Protein 2XOD (pdb70)

CATH classification: 3.40.50.360

Nearest PDB structures (foldseek):
  2xoe-assembly1_A  TM=1.006E+00  e=1.034E-23  Bacillus anthracis
  4bmo-assembly1_B  TM=1.002E+00  e=3.405E-23  Bacillus cereus
  1rlj-assembly1_A  TM=9.767E-01  e=1.378E-14  Bacillus subtilis
  7mmp-assembly2_F  TM=9.412E-01  e=1.725E-12  Aerococcus urinae
  7mmq-assembly3_G  TM=9.335E-01  e=4.705E-12  Aerococcus urinae

Radius of gyration: 12.62 Å; Cα contacts (8 Å, |Δi|>4): 237; chains: 1; bounding box: 36×29×28 Å

B-factor: mean 15.98, std 12.8, range [5.04, 80.09]

Foldseek 3Di:
DEEEEEDDPCLQVLLVVLQPDHYYYAALPDEDDAAYEYEYEADPPLAGDPSVVNRCVRHLVSYAEYEYEYACVSPPSQRSNRVVSCVVSVHYHQYYAYGNHDPVRSVSSVVSVVVSVD

Structure (mmCIF, N/CA/C/O backbone):
data_2XOD
#
_entry.id   2XOD
#
_cell.length_a   42.540
_cell.length_b   45.550
_cell.length_c   56.130
_cell.angle_alpha   90.00
_cell.angle_beta   90.00
_cell.angle_gamma   90.00
#
_symmetry.space_group_name_H-M   'P 21 21 21'
#
loop_
_entity.id
_entity.type
_entity.pdbx_description
1 polymer 'NRDI PROTEIN'
2 non-polymer 'FLAVIN MONONUCLEOTIDE'
3 non-polymer 'ZINC ION'
4 non-polymer 'CACODYLATE ION'
5 water water
#
loop_
_atom_site.group_PDB
_atom_site.id
_atom_site.type_symbol
_atom_site.label_atom_id
_atom_site.label_alt_id
_atom_site.label_comp_id
_atom_site.label_asym_id
_atom_site.label_entity_id
_atom_site.label_seq_id
_atom_site.pdbx_PDB_ins_code
_atom_site.Cartn_x
_atom_site.Cartn_y
_atom_site.Cartn_z
_atom_site.occupancy
_atom_site.B_iso_or_equiv
_atom_site.auth_seq_id
_atom_site.auth_comp_id
_atom_site.auth_asym_id
_atom_site.auth_atom_id
_atom_site.pdbx_PDB_model_num
ATOM 1 N N A MET A 1 1 ? -24.160 6.336 -7.848 0.70 19.69 1 MET A N 1
ATOM 2 N N B MET A 1 1 ? -22.949 6.245 -8.214 0.30 22.96 1 MET A N 1
ATOM 3 C CA A MET A 1 1 ? -23.619 5.043 -7.418 0.70 15.13 1 MET A CA 1
ATOM 4 C CA B MET A 1 1 ? -23.215 5.058 -7.419 0.30 16.27 1 MET A CA 1
ATOM 5 C C A MET A 1 1 ? -22.984 5.174 -6.037 0.70 14.71 1 MET A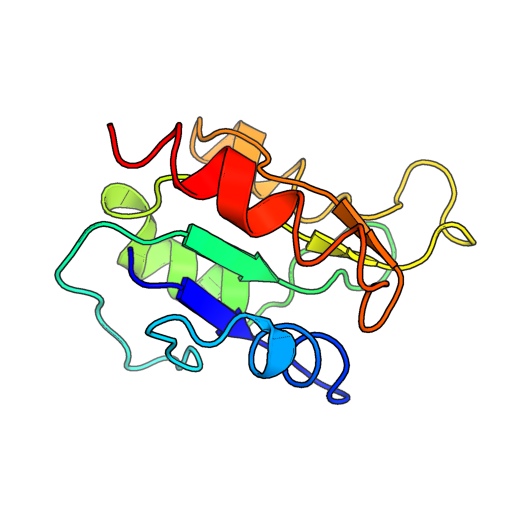 C 1
ATOM 6 C C B MET A 1 1 ? -22.924 5.257 -5.937 0.30 12.20 1 MET A C 1
ATOM 7 O O A MET A 1 1 ? -22.135 6.046 -5.831 0.70 23.64 1 MET A O 1
ATOM 8 O O B MET A 1 1 ? -22.266 6.247 -5.636 0.30 15.03 1 MET A O 1
ATOM 17 N N . LEU A 1 2 ? -23.371 4.316 -5.083 1.00 10.37 2 LEU A N 1
ATOM 18 C CA . LEU A 1 2 ? -22.838 4.323 -3.734 1.00 8.74 2 LEU A CA 1
ATOM 19 C C . LEU A 1 2 ? -21.388 3.890 -3.685 1.00 7.21 2 LEU A C 1
ATOM 20 O O . LEU A 1 2 ? -21.011 2.889 -4.308 1.00 8.41 2 LEU A O 1
ATOM 25 N N . VAL A 1 3 ? -20.606 4.620 -2.917 1.00 6.73 3 VAL A N 1
ATOM 26 C CA . VAL A 1 3 ? -19.224 4.294 -2.645 1.00 6.48 3 VAL A CA 1
ATOM 27 C C . VAL A 1 3 ? -19.095 3.846 -1.200 1.00 6.84 3 VAL A C 1
ATOM 28 O O . VAL A 1 3 ? -19.504 4.545 -0.285 1.00 12.09 3 VAL A O 1
ATOM 32 N N . ALA A 1 4 ? -18.574 2.660 -0.972 1.00 5.97 4 ALA A N 1
ATOM 33 C CA . ALA A 1 4 ? -18.235 2.173 0.355 1.00 5.94 4 ALA A CA 1
ATOM 34 C C . ALA A 1 4 ? -16.724 2.309 0.521 1.00 5.98 4 ALA A C 1
ATOM 35 O O . ALA A 1 4 ? -15.985 2.018 -0.423 1.00 7.84 4 ALA A O 1
ATOM 37 N N . TYR A 1 5 ? -16.253 2.762 1.667 1.00 5.67 5 TYR A N 1
ATOM 38 C CA . TYR A 1 5 ? -14.831 2.995 1.805 1.00 5.63 5 TYR A CA 1
ATOM 39 C C . TYR A 1 5 ? -14.355 2.629 3.189 1.00 5.59 5 TYR A C 1
ATOM 40 O O . TYR A 1 5 ? -15.108 2.552 4.147 1.00 6.37 5 TYR A O 1
ATOM 49 N N . ASP A 1 6 ? -13.029 2.487 3.285 1.00 5.95 6 ASP A N 1
ATOM 50 C CA . ASP A 1 6 ? -12.381 2.402 4.575 1.00 6.39 6 ASP A CA 1
ATOM 51 C C . ASP A 1 6 ? -11.086 3.244 4.508 1.00 5.88 6 ASP A C 1
ATOM 52 O O . ASP A 1 6 ? -10.510 3.422 3.468 1.00 6.86 6 ASP A O 1
ATOM 57 N N . SER A 1 7 ? -10.692 3.736 5.673 1.00 6.41 7 SER A N 1
ATOM 58 C CA . SER A 1 7 ? -9.544 4.613 5.798 1.00 6.31 7 SER A CA 1
ATOM 59 C C . SER A 1 7 ? -9.000 4.494 7.209 1.00 7.21 7 SER A C 1
ATOM 60 O O . SER A 1 7 ? -9.776 4.657 8.163 1.00 10.48 7 SER A O 1
ATOM 63 N N . MET A 1 8 ? -7.719 4.246 7.391 1.00 6.75 8 MET A N 1
ATOM 64 C CA A MET A 1 8 ? -7.067 4.138 8.695 0.50 6.70 8 MET A CA 1
ATOM 65 C CA B MET A 1 8 ? -7.198 4.210 8.740 0.50 7.81 8 MET A CA 1
ATOM 66 C C . MET A 1 8 ? -6.507 5.513 9.092 1.00 7.68 8 MET A C 1
ATOM 67 O O . MET A 1 8 ? -6.701 5.996 10.228 1.00 9.91 8 MET A O 1
ATOM 76 N N . THR A 1 9 ? -5.736 6.115 8.191 1.00 7.02 9 THR A N 1
ATOM 77 C CA . THR A 1 9 ? -5.056 7.358 8.478 1.00 7.76 9 THR A CA 1
ATOM 78 C C . THR A 1 9 ? -5.604 8.535 7.728 1.00 7.74 9 THR A C 1
ATOM 79 O O . THR A 1 9 ? -4.995 9.614 7.770 1.00 9.84 9 THR A O 1
ATOM 83 N N . GLY A 1 10 ? -6.740 8.403 7.068 1.00 6.45 10 GLY A N 1
ATOM 84 C CA . GLY A 1 10 ? -7.477 9.521 6.519 1.00 6.50 10 GLY A CA 1
ATOM 85 C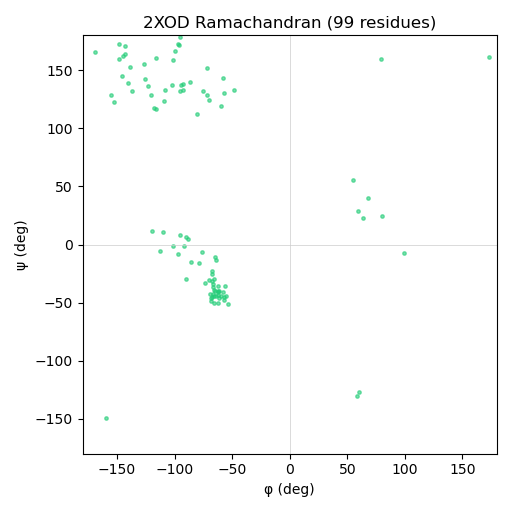 C . GLY A 1 10 ? -7.299 9.792 5.048 1.00 6.02 10 GLY A C 1
ATOM 86 O O . GLY A 1 10 ? -7.997 10.696 4.520 1.00 6.71 10 GLY A O 1
ATOM 87 N N . ASN A 1 11 ? -6.381 9.116 4.345 1.00 5.85 11 ASN A N 1
ATOM 88 C CA . ASN A 1 11 ? -6.161 9.452 2.943 1.00 5.53 11 ASN A CA 1
ATOM 89 C C . ASN A 1 11 ? -7.360 9.081 2.060 1.00 5.48 11 ASN A C 1
ATOM 90 O O . ASN A 1 11 ? -7.815 9.873 1.238 1.00 6.06 11 ASN A O 1
ATOM 95 N N . VAL A 1 12 ? -7.845 7.837 2.226 1.00 5.41 12 VAL A N 1
ATOM 96 C CA . VAL A 1 12 ? -9.047 7.470 1.473 1.00 5.33 12 VAL A CA 1
ATOM 97 C C . VAL A 1 12 ? -10.199 8.355 1.880 1.00 5.39 12 VAL A C 1
ATOM 98 O O . VAL A 1 12 ? -11.032 8.731 1.025 1.00 5.85 12 VAL A O 1
ATOM 102 N N . LYS A 1 13 ? -10.333 8.665 3.154 1.00 5.71 13 LYS A N 1
ATOM 103 C CA . LYS A 1 13 ? -11.439 9.530 3.585 1.00 6.25 13 LYS A CA 1
ATOM 104 C C . LYS A 1 13 ? -11.367 10.865 2.885 1.00 5.90 13 LYS A C 1
ATOM 105 O O . LYS A 1 13 ? -12.379 11.415 2.422 1.00 6.30 13 LYS A O 1
ATOM 111 N N A ARG A 1 14 ? -10.159 11.445 2.757 0.50 5.77 14 ARG A N 1
ATOM 112 N N B ARG A 1 14 ? -10.192 11.452 2.781 0.50 5.98 14 ARG A N 1
ATOM 113 C CA A ARG A 1 14 ? -9.979 12.669 2.008 0.50 5.60 14 ARG A CA 1
ATOM 114 C CA B ARG A 1 14 ? -10.097 12.694 2.020 0.50 6.91 14 ARG A CA 1
ATOM 115 C C A ARG A 1 14 ? -10.428 12.516 0.559 0.50 5.75 14 ARG A C 1
ATOM 116 C C B ARG A 1 14 ? -10.500 12.498 0.572 0.50 6.63 14 ARG A C 1
ATOM 117 O O A ARG A 1 14 ? -11.113 13.382 -0.001 0.50 5.33 14 ARG A O 1
ATOM 118 O O B ARG A 1 14 ? -11.270 13.310 0.029 0.50 8.39 14 ARG A O 1
ATOM 133 N N . PHE A 1 15 ? -10.027 11.411 -0.070 1.00 5.96 15 PHE A N 1
ATOM 134 C CA . PHE A 1 15 ? -10.422 11.171 -1.452 1.00 6.42 15 PHE A CA 1
ATOM 135 C C . PHE A 1 15 ? -11.939 11.149 -1.603 1.00 6.13 15 PHE A C 1
ATOM 136 O O . PHE A 1 15 ? -12.522 11.753 -2.481 1.00 6.84 15 PHE A O 1
ATOM 144 N N . ILE A 1 16 ? -12.616 10.392 -0.710 1.00 6.65 16 ILE A N 1
ATOM 145 C CA A ILE A 1 16 ? -14.067 10.245 -0.954 0.50 7.62 16 ILE A CA 1
ATOM 146 C CA B ILE A 1 16 ? -14.058 10.243 -0.753 0.50 7.07 16 ILE A CA 1
ATOM 147 C C . ILE A 1 16 ? -14.741 11.582 -0.691 1.00 7.48 16 ILE A C 1
ATOM 148 O O . ILE A 1 16 ? -15.763 11.837 -1.352 1.00 9.58 16 ILE A O 1
ATOM 157 N N . HIS A 1 17 ? -14.241 12.484 0.163 1.00 6.97 17 HIS A N 1
ATOM 158 C CA . HIS A 1 17 ? -14.883 13.781 0.278 1.00 8.20 17 HIS A CA 1
ATOM 159 C C . HIS A 1 17 ? -14.698 14.549 -1.006 1.00 8.19 17 HIS A C 1
ATOM 160 O O . HIS A 1 17 ? -15.621 15.289 -1.350 1.00 12.27 17 HIS A O 1
ATOM 167 N N . LYS A 1 18 ? -13.622 14.380 -1.736 1.00 6.36 18 LYS A N 1
ATOM 168 C CA . LYS A 1 18 ? -13.461 15.089 -3.013 1.00 6.39 18 LYS A CA 1
ATOM 169 C C . LYS A 1 18 ? -14.441 14.617 -4.074 1.00 6.39 18 LYS A C 1
ATOM 170 O O . LYS A 1 18 ? -14.692 15.340 -5.045 1.00 7.93 18 LYS A O 1
ATOM 176 N N . LEU A 1 19 ? -14.978 13.414 -3.960 1.00 6.90 19 LEU A N 1
ATOM 177 C CA . LEU A 1 19 ? -15.876 12.876 -4.958 1.00 7.08 19 LEU A CA 1
ATOM 178 C C . LEU A 1 19 ? -17.241 13.509 -4.937 1.00 6.82 19 LEU A C 1
ATOM 179 O O . LEU A 1 19 ? -17.925 13.535 -5.966 1.00 7.60 19 LEU A O 1
ATOM 184 N N . ASN A 1 20 ? -17.737 13.919 -3.769 1.00 7.12 20 ASN A N 1
ATOM 185 C CA . ASN A 1 20 ? -19.095 14.413 -3.627 1.00 7.44 20 ASN A CA 1
ATOM 186 C C . ASN A 1 20 ? -20.136 13.396 -4.039 1.00 7.35 20 ASN A C 1
ATOM 187 O O . ASN A 1 20 ? -21.250 13.768 -4.450 1.00 8.52 20 ASN A O 1
ATOM 192 N N . MET A 1 21 ? -19.833 12.118 -3.908 1.00 7.60 21 MET A N 1
ATOM 193 C CA . MET A 1 21 ? -20.746 11.027 -4.195 1.00 7.73 21 MET A CA 1
ATOM 194 C C . MET A 1 21 ? -21.342 10.465 -2.927 1.00 6.72 21 MET A C 1
ATOM 195 O O . MET A 1 21 ? -20.758 10.581 -1.845 1.00 7.54 21 MET A O 1
ATOM 200 N N . PRO A 1 22 ? -22.478 9.782 -3.008 1.00 6.78 22 PRO A N 1
ATOM 201 C CA . PRO A 1 22 ? -22.986 9.065 -1.822 1.00 7.11 22 PRO A CA 1
ATOM 202 C C . PRO A 1 22 ? -21.929 8.080 -1.343 1.00 6.81 22 PRO A C 1
ATOM 203 O O . PRO A 1 22 ? -21.370 7.324 -2.143 1.00 8.09 22 PRO A O 1
ATOM 207 N N . ALA A 1 23 ? -21.628 8.117 -0.058 1.00 7.37 23 ALA A N 1
ATOM 208 C CA . ALA A 1 23 ? -20.520 7.356 0.456 1.00 7.84 23 ALA A CA 1
ATOM 209 C C . ALA A 1 23 ? -20.825 6.877 1.841 1.00 8.55 23 ALA A C 1
ATOM 210 O O . ALA A 1 23 ? -21.522 7.560 2.608 1.00 13.29 23 ALA A O 1
ATOM 212 N N . VAL A 1 24 ? -20.342 5.691 2.172 1.00 7.59 24 VAL A N 1
ATOM 213 C CA . VAL A 1 24 ? -20.524 5.127 3.496 1.00 8.28 24 VAL A CA 1
ATOM 214 C C . VAL A 1 24 ? -19.227 4.497 3.984 1.00 7.55 24 VAL A C 1
ATOM 215 O O . VAL A 1 24 ? -18.563 3.738 3.252 1.00 7.11 24 VAL A O 1
ATOM 219 N N . GLN A 1 25 ? -18.866 4.821 5.180 1.00 8.07 25 GLN A N 1
ATOM 220 C CA . GLN A 1 25 ? -17.756 4.209 5.848 1.00 8.20 25 GLN A CA 1
ATOM 221 C C . GLN A 1 25 ? -18.131 2.766 6.234 1.00 7.91 25 GLN A C 1
ATOM 222 O O . GLN A 1 25 ? -19.166 2.534 6.884 1.00 9.49 25 GLN A O 1
ATOM 228 N N . ILE A 1 26 ? -17.286 1.806 5.881 1.00 7.77 26 ILE A N 1
ATOM 229 C CA A ILE A 1 26 ? -17.675 0.423 6.207 0.50 8.14 26 ILE A CA 1
ATOM 230 C CA B ILE A 1 26 ? -17.487 0.390 6.190 0.50 7.69 26 ILE A CA 1
ATOM 231 C C . ILE A 1 26 ? -17.466 0.159 7.680 1.00 9.52 26 ILE A C 1
ATOM 232 O O . ILE A 1 26 ? -16.696 0.762 8.402 1.00 11.89 26 ILE A O 1
ATOM 241 N N . GLY A 1 27 ? -18.281 -0.797 8.136 1.00 11.93 27 GLY A N 1
ATOM 242 C CA . GLY A 1 27 ? -18.224 -1.309 9.466 1.00 18.01 27 GLY A CA 1
ATOM 243 C C . GLY A 1 27 ? -18.633 -2.760 9.435 1.00 25.44 27 GLY A C 1
ATOM 244 O O . GLY A 1 27 ? -19.066 -3.245 8.406 1.00 39.12 27 GLY A O 1
ATOM 245 N N . GLU A 1 28 ? -18.462 -3.411 10.611 1.00 39.73 28 GLU A N 1
ATOM 246 C CA . GLU A 1 28 ? -18.650 -4.866 10.682 1.00 45.80 28 GLU A CA 1
ATOM 247 C C . GLU A 1 28 ? -20.097 -5.210 10.736 1.00 40.98 28 GLU A C 1
ATOM 248 O O . GLU A 1 28 ? -20.622 -6.295 10.536 1.00 47.49 28 GLU A O 1
ATOM 254 N N . ASP A 1 29 ? -20.859 -4.157 11.052 1.00 39.73 29 ASP A N 1
ATOM 255 C CA . ASP A 1 29 ? -22.290 -4.420 11.049 1.00 44.83 29 ASP A CA 1
ATOM 256 C C . ASP A 1 29 ? -22.896 -4.258 9.660 1.00 48.84 29 ASP A C 1
ATOM 257 O O . ASP A 1 29 ? -24.042 -4.614 9.479 1.00 58.88 29 ASP A O 1
ATOM 262 N N . LEU A 1 30 ? -22.085 -3.612 8.840 1.00 40.95 30 LEU A N 1
ATOM 263 C CA . LEU A 1 30 ? -22.807 -2.944 7.749 1.00 31.31 30 LEU A CA 1
ATOM 264 C C . LEU A 1 30 ? -23.261 -3.929 6.712 1.00 23.95 30 LEU A C 1
ATOM 265 O O . LEU A 1 30 ? -22.480 -4.748 6.237 1.00 21.02 30 LEU A O 1
ATOM 270 N N . VAL A 1 31 ? -24.499 -3.874 6.295 1.00 22.68 31 VAL A N 1
ATOM 271 C CA . VAL A 1 31 ? -25.024 -4.625 5.184 1.00 17.26 31 VAL A CA 1
ATOM 272 C C . VAL A 1 31 ? -25.460 -3.643 4.116 1.00 18.20 31 VAL A C 1
ATOM 273 O O . VAL A 1 31 ? -26.340 -2.819 4.393 1.00 24.62 31 VAL A O 1
ATOM 277 N N . ILE A 1 32 ? -24.858 -3.662 2.956 1.00 14.88 32 ILE A N 1
ATOM 278 C CA . ILE A 1 32 ? -25.226 -2.776 1.856 1.00 15.59 32 ILE A CA 1
ATOM 279 C C . ILE A 1 32 ? -26.251 -3.475 0.943 1.00 17.33 32 ILE A C 1
ATOM 280 O O . ILE A 1 32 ? -26.067 -4.600 0.589 1.00 31.14 32 ILE A O 1
ATOM 285 N N . ASP A 1 33 ? -27.275 -2.731 0.623 1.00 21.01 33 ASP A N 1
ATOM 286 C CA . ASP A 1 33 ? -28.515 -3.017 0.034 1.00 27.56 33 ASP A CA 1
ATOM 287 C C . ASP A 1 33 ? -28.570 -2.759 -1.465 1.00 22.90 33 ASP A C 1
ATOM 288 O O . ASP A 1 33 ? -29.562 -3.082 -2.130 1.00 29.33 33 ASP A O 1
ATOM 293 N N . GLU A 1 34 ? -27.548 -2.153 -2.014 1.00 16.56 34 GLU A N 1
ATOM 294 C CA . GLU A 1 34 ? -27.533 -1.776 -3.415 1.00 14.23 34 GLU A CA 1
ATOM 295 C C . GLU A 1 34 ? -26.131 -1.970 -3.982 1.00 12.81 34 GLU A C 1
ATOM 296 O O . GLU A 1 34 ? -25.181 -2.169 -3.239 1.00 12.72 34 GLU A O 1
ATOM 302 N N . ASP A 1 35 ? -26.028 -1.842 -5.305 1.00 12.83 35 ASP A N 1
ATOM 303 C CA . ASP A 1 35 ? -24.738 -1.949 -5.978 1.00 12.54 35 ASP A CA 1
ATOM 304 C C . ASP A 1 35 ? -23.791 -0.902 -5.399 1.00 10.58 35 ASP A C 1
ATOM 305 O O . ASP A 1 35 ? -24.207 0.211 -5.103 1.00 11.03 35 ASP A O 1
ATOM 310 N N . PHE A 1 36 ? -22.515 -1.233 -5.253 1.00 8.64 36 PHE A N 1
ATOM 311 C CA . PHE A 1 36 ? -21.580 -0.261 -4.730 1.00 7.92 36 PHE A CA 1
ATOM 312 C C . PHE A 1 36 ? -20.194 -0.482 -5.337 1.00 6.69 36 PHE A C 1
ATOM 313 O O . PHE A 1 36 ? -19.848 -1.547 -5.813 1.00 7.52 36 PHE A O 1
ATOM 321 N N . ILE A 1 37 ? -19.398 0.599 -5.246 1.00 6.61 37 ILE A N 1
ATOM 322 C CA . ILE A 1 37 ? -18.002 0.585 -5.555 1.00 6.23 37 ILE A CA 1
ATOM 323 C C . ILE A 1 37 ? -17.227 0.697 -4.231 1.00 6.31 37 ILE A C 1
ATOM 324 O O . ILE A 1 37 ? -17.570 1.528 -3.401 1.00 7.24 37 ILE A O 1
ATOM 329 N N . LEU A 1 38 ? -16.222 -0.159 -4.046 1.00 5.97 38 LEU A N 1
ATOM 330 C CA . LEU A 1 38 ? -15.364 -0.071 -2.872 1.00 6.28 38 LEU A CA 1
ATOM 331 C C . LEU A 1 38 ? -14.144 0.759 -3.141 1.00 5.60 38 LEU A C 1
ATOM 332 O O . LEU A 1 38 ? -13.484 0.541 -4.167 1.00 6.83 38 LEU A O 1
ATOM 337 N N . ILE A 1 39 ? -13.776 1.606 -2.188 1.00 5.37 39 ILE A N 1
ATOM 338 C CA . ILE A 1 39 ? -12.459 2.227 -2.167 1.00 5.49 39 ILE A CA 1
ATOM 339 C C . ILE A 1 39 ? -11.768 1.764 -0.886 1.00 5.13 39 ILE A C 1
ATOM 340 O O . ILE A 1 39 ? -12.244 2.023 0.211 1.00 6.00 39 ILE A O 1
ATOM 345 N N . THR A 1 40 ? -10.651 1.048 -1.081 1.00 5.52 40 THR A N 1
ATOM 346 C CA . THR A 1 40 ? -9.835 0.575 0.005 1.00 5.69 40 THR A CA 1
ATOM 347 C C . THR A 1 40 ? -8.461 1.215 -0.055 1.00 5.06 40 THR A C 1
ATOM 348 O O . THR A 1 40 ? -8.014 1.651 -1.100 1.00 6.52 40 THR A O 1
ATOM 352 N N . TYR A 1 41 ? -7.749 1.197 1.076 1.00 5.43 41 TYR A N 1
ATOM 353 C CA . TYR A 1 41 ? -6.331 1.404 1.080 1.00 5.53 41 TYR A CA 1
ATOM 354 C C . TYR A 1 41 ? -5.601 0.040 1.060 1.00 5.30 41 TYR A C 1
ATOM 355 O O . TYR A 1 41 ? -6.236 -1.000 1.037 1.00 6.36 41 TYR A O 1
ATOM 364 N N . THR A 1 42 ? -4.284 0.098 1.033 1.00 5.88 42 THR A N 1
ATOM 365 C CA . THR A 1 42 ? -3.458 -1.085 0.851 1.00 5.94 42 THR A CA 1
ATOM 366 C C . THR A 1 42 ? -2.539 -1.217 2.069 1.00 6.61 42 THR A C 1
ATOM 367 O O . THR A 1 42 ? -1.868 -0.251 2.445 1.00 7.50 42 THR A O 1
ATOM 371 N N . THR A 1 43 ? -2.518 -2.389 2.693 1.00 6.67 43 THR A N 1
ATOM 372 C CA . THR A 1 43 ? -1.666 -2.658 3.813 1.00 7.20 43 THR A CA 1
ATOM 373 C C . THR A 1 43 ? -0.390 -3.378 3.366 1.00 7.68 43 THR A C 1
ATOM 374 O O . THR A 1 43 ? -0.271 -3.761 2.192 1.00 8.36 43 THR A O 1
ATOM 378 N N . GLY A 1 44 ? 0.535 -3.535 4.282 1.00 8.10 44 GLY A N 1
ATOM 379 C CA . GLY A 1 44 ? 1.863 -3.993 3.942 1.00 8.83 44 GLY A CA 1
ATOM 380 C C . GLY A 1 44 ? 1.866 -5.219 3.062 1.00 8.27 44 GLY A C 1
ATOM 381 O O . GLY A 1 44 ? 1.160 -6.194 3.298 1.00 8.78 44 GLY A O 1
ATOM 382 N N . PHE A 1 45 ? 2.680 -5.141 2.019 1.00 8.66 45 PHE A N 1
ATOM 383 C CA . PHE A 1 45 ? 2.930 -6.226 1.071 1.00 8.74 45 PHE A CA 1
ATOM 384 C C . PHE A 1 45 ? 1.696 -6.548 0.227 1.00 8.07 45 PHE A C 1
ATOM 385 O O . PHE A 1 45 ? 1.393 -7.694 -0.113 1.00 9.23 45 PHE A O 1
ATOM 393 N N . GLY A 1 46 ? 1.009 -5.498 -0.167 1.00 7.96 46 GLY A N 1
ATOM 394 C CA . GLY A 1 46 ? -0.023 -5.581 -1.168 1.00 8.38 46 GLY A CA 1
ATOM 395 C C . GLY A 1 46 ? -1.357 -6.094 -0.683 1.00 7.52 46 GLY A C 1
ATOM 396 O O . GLY A 1 46 ? -2.151 -6.599 -1.446 1.00 8.88 46 GLY A O 1
ATOM 397 N N . ASN A 1 47 ? -1.626 -5.933 0.621 1.00 7.32 47 ASN A N 1
ATOM 398 C CA . ASN A 1 47 ? -2.745 -6.594 1.236 1.00 7.05 47 ASN A CA 1
ATOM 399 C C . ASN A 1 47 ? -3.947 -5.710 1.397 1.00 6.54 47 ASN A C 1
ATOM 400 O O . ASN A 1 47 ? -3.919 -4.501 1.235 1.00 6.95 47 ASN A O 1
ATOM 405 N N . VAL A 1 48 ? -5.051 -6.401 1.688 1.00 7.62 48 VAL A N 1
ATOM 406 C CA . VAL A 1 48 ? -6.360 -5.808 1.925 1.00 6.93 48 VAL A CA 1
ATOM 407 C C . VAL A 1 48 ? -6.549 -5.630 3.450 1.00 6.54 48 VAL A C 1
ATOM 408 O O . VAL A 1 48 ? -6.319 -6.575 4.195 1.00 8.15 48 VAL A O 1
ATOM 412 N N . PRO A 1 49 ? -6.974 -4.477 3.912 1.00 6.62 49 PRO A N 1
ATOM 413 C CA . PRO A 1 49 ? -7.209 -4.335 5.348 1.00 7.14 49 PRO A CA 1
ATOM 414 C C . PRO A 1 49 ? -8.193 -5.345 5.873 1.00 6.52 49 PRO A C 1
ATOM 415 O O . PRO A 1 49 ? -9.224 -5.628 5.209 1.00 7.05 49 PRO A O 1
ATOM 419 N N A GLU A 1 50 ? -7.990 -5.869 7.084 0.50 7.88 50 GLU A N 1
ATOM 420 N N B GLU A 1 50 ? -7.927 -5.861 7.057 0.50 6.34 50 GLU A N 1
ATOM 421 C CA A GLU A 1 50 ? -8.895 -6.897 7.595 0.50 7.78 50 GLU A CA 1
ATOM 422 C CA B GLU A 1 50 ? -8.802 -6.840 7.682 0.50 7.29 50 GLU A CA 1
ATOM 423 C C A GLU A 1 50 ? -10.323 -6.395 7.652 0.50 7.36 50 GLU A C 1
ATOM 424 C C B GLU A 1 50 ? -10.243 -6.401 7.759 0.50 7.41 50 GLU A C 1
ATOM 425 O O A GLU A 1 50 ? -11.247 -7.158 7.335 0.50 7.15 50 GLU A O 1
ATOM 426 O O B GLU A 1 50 ? -11.156 -7.229 7.582 0.50 8.72 50 GLU A O 1
ATOM 437 N N . ARG A 1 51 ? -10.545 -5.142 8.047 1.00 7.39 51 ARG A N 1
ATOM 438 C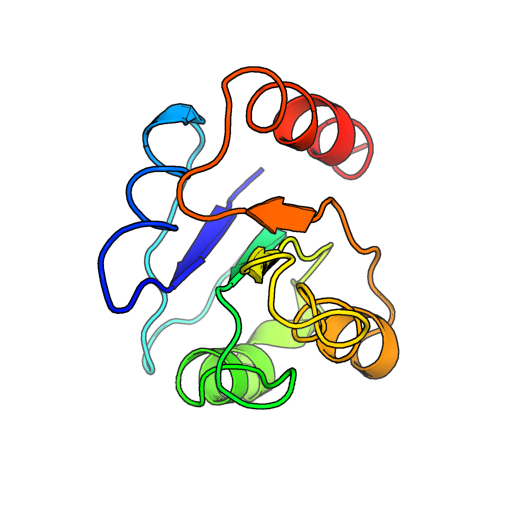 CA . ARG A 1 51 ? -11.920 -4.682 8.157 1.00 7.44 51 ARG A CA 1
ATOM 439 C C . ARG A 1 51 ? -12.628 -4.764 6.789 1.00 7.04 51 ARG A C 1
ATOM 440 O O . ARG A 1 51 ? -13.803 -5.092 6.699 1.00 8.22 51 ARG A O 1
ATOM 448 N N . VAL A 1 52 ? -11.891 -4.433 5.740 1.00 6.40 52 VAL A N 1
ATOM 449 C CA . VAL A 1 52 ? -12.420 -4.553 4.384 1.00 6.58 52 VAL A CA 1
ATOM 450 C C . VAL A 1 52 ? -12.664 -6.014 4.012 1.00 7.14 52 VAL A C 1
ATOM 451 O O . VAL A 1 52 ? -13.690 -6.339 3.428 1.00 8.19 52 VAL A O 1
ATOM 455 N N . LEU A 1 53 ? -11.742 -6.901 4.359 1.00 7.74 53 LEU A N 1
ATOM 456 C CA . LEU A 1 53 ? -11.958 -8.314 4.091 1.00 9.95 53 LEU A CA 1
ATOM 457 C C . LEU A 1 53 ? -13.218 -8.831 4.729 1.00 10.99 53 LEU A C 1
ATOM 458 O O . LEU A 1 53 ? -13.983 -9.568 4.110 1.00 13.07 53 LEU A O 1
ATOM 463 N N . GLU A 1 54 ? -13.387 -8.506 5.999 1.00 11.03 54 GLU A N 1
ATOM 464 C CA . GLU A 1 54 ? -14.569 -8.929 6.737 1.00 12.88 54 GLU A CA 1
ATOM 465 C C . GLU A 1 54 ? -15.849 -8.399 6.112 1.00 12.21 54 GLU A C 1
ATOM 466 O O . GLU A 1 54 ? -16.835 -9.111 5.943 1.00 14.29 54 GLU A O 1
ATOM 472 N N . PHE A 1 55 ? -15.827 -7.113 5.742 1.00 9.75 55 PHE A N 1
ATOM 473 C CA . PHE A 1 55 ? -16.993 -6.514 5.088 1.00 9.02 55 PHE A CA 1
ATOM 474 C C . PHE A 1 55 ? -17.274 -7.197 3.774 1.00 8.94 55 PHE A C 1
ATOM 475 O O . PHE A 1 55 ? -18.448 -7.477 3.457 1.00 10.76 55 PHE A O 1
ATOM 483 N N . LEU A 1 56 ? -16.281 -7.475 2.989 1.00 9.09 56 LEU A N 1
ATOM 484 C CA . LEU A 1 56 ? -16.504 -8.103 1.687 1.00 10.15 56 LEU A CA 1
ATOM 485 C C . LEU A 1 56 ? -16.958 -9.556 1.794 1.00 11.93 56 LEU A C 1
ATOM 486 O O . LEU A 1 56 ? -17.713 -10.017 0.939 1.00 12.16 56 LEU A O 1
ATOM 491 N N . GLU A 1 57 ? -16.535 -10.246 2.819 1.00 14.52 57 GLU A N 1
ATOM 492 C CA . GLU A 1 57 ? -17.009 -11.614 3.014 1.00 15.86 57 GLU A CA 1
ATOM 493 C C . GLU A 1 57 ? -18.513 -11.602 3.075 1.00 16.02 57 GLU A C 1
ATOM 494 O O . GLU A 1 57 ? -19.157 -12.532 2.569 1.00 18.94 57 GLU A O 1
ATOM 500 N N . ARG A 1 58 ? -19.084 -10.542 3.660 1.00 14.21 58 ARG A N 1
ATOM 501 C CA . ARG A 1 58 ? -20.495 -10.418 3.855 1.00 14.67 58 ARG A CA 1
ATOM 502 C C . ARG A 1 58 ? -21.247 -9.746 2.709 1.00 15.80 58 ARG A C 1
ATOM 503 O O . ARG A 1 58 ? -22.433 -10.011 2.459 1.00 19.05 58 ARG A O 1
ATOM 511 N N . ASN A 1 59 ? -20.597 -8.851 1.987 1.00 11.28 59 ASN A N 1
ATOM 512 C CA . ASN A 1 59 ? -21.221 -7.919 1.030 1.00 10.80 59 ASN A CA 1
ATOM 513 C C . ASN A 1 59 ? -20.767 -8.039 -0.402 1.00 11.05 59 ASN A C 1
ATOM 514 O O . ASN A 1 59 ? -21.145 -7.165 -1.226 1.00 14.23 59 ASN A O 1
ATOM 519 N N . ASN A 1 60 ? -20.056 -9.054 -0.799 1.00 10.39 60 ASN A N 1
ATOM 520 C CA . ASN A 1 60 ? -19.422 -9.096 -2.098 1.00 9.94 60 ASN A CA 1
ATOM 521 C C . ASN A 1 60 ? -20.422 -9.172 -3.264 1.00 10.45 60 ASN A C 1
ATOM 522 O O . ASN A 1 60 ? -20.077 -8.760 -4.345 1.00 11.64 60 ASN A O 1
ATOM 527 N N . GLU A 1 61 ? -21.643 -9.683 -3.097 1.00 11.46 61 GLU A N 1
ATOM 528 C CA . GLU A 1 61 ? -22.531 -9.832 -4.250 1.00 12.04 61 GLU A CA 1
ATOM 529 C C . GLU A 1 61 ? -22.908 -8.481 -4.814 1.00 10.56 61 GLU A C 1
ATOM 530 O O . GLU A 1 61 ? -23.153 -8.385 -6.014 1.00 13.39 61 GLU A O 1
ATOM 536 N N . LYS A 1 62 ? -22.962 -7.420 -3.992 1.00 10.41 62 LYS A N 1
ATOM 537 C CA . LYS A 1 62 ? -23.314 -6.097 -4.514 1.00 12.65 62 LYS A CA 1
ATOM 538 C C . LYS A 1 62 ? -22.094 -5.2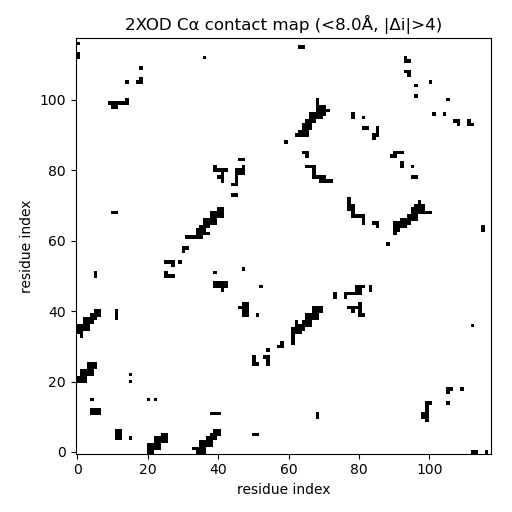85 -4.934 1.00 9.57 62 LYS A C 1
ATOM 539 O O . LYS A 1 62 ? -22.257 -4.199 -5.446 1.00 10.91 62 LYS A O 1
ATOM 545 N N . LEU A 1 63 ? -20.895 -5.835 -4.763 1.00 9.33 63 LEU A N 1
ATOM 546 C CA . LEU A 1 63 ? -19.673 -5.165 -5.184 1.00 8.67 63 LEU A CA 1
ATOM 547 C C . LEU A 1 63 ? -19.580 -5.118 -6.705 1.00 8.36 63 LEU A C 1
ATOM 548 O O . LEU A 1 63 ? -19.652 -6.183 -7.339 1.00 10.40 63 LEU A O 1
ATOM 553 N N . LYS A 1 64 ? -19.430 -3.917 -7.279 1.00 7.89 64 LYS A N 1
ATOM 554 C CA . LYS A 1 64 ? -19.363 -3.770 -8.737 1.00 8.14 64 LYS A CA 1
ATOM 555 C C . LYS A 1 64 ? -17.998 -3.324 -9.230 1.00 7.18 64 LYS A C 1
ATOM 556 O O . LYS A 1 64 ? -17.789 -3.250 -10.437 1.00 8.86 64 LYS A O 1
ATOM 562 N N . GLY A 1 65 ? -17.073 -3.013 -8.317 1.00 7.31 65 GLY A N 1
ATOM 563 C CA . GLY A 1 65 ? -15.782 -2.508 -8.732 1.00 7.03 65 GLY A CA 1
ATOM 564 C C . GLY A 1 65 ? -15.013 -2.092 -7.504 1.00 6.43 65 GLY A C 1
ATOM 565 O O . GLY A 1 65 ? -15.608 -1.850 -6.452 1.00 6.92 65 GLY A O 1
ATOM 566 N N . VAL A 1 66 ? -13.693 -1.967 -7.674 1.00 6.30 66 VAL A N 1
ATOM 567 C CA . VAL A 1 66 ? -12.832 -1.596 -6.549 1.00 5.99 66 VAL A CA 1
ATOM 568 C C . VAL A 1 66 ? -11.772 -0.629 -7.038 1.00 6.00 66 VAL A C 1
ATOM 569 O O . VAL A 1 66 ? -11.181 -0.801 -8.088 1.00 6.64 66 VAL A O 1
ATOM 573 N N . SER A 1 67 ? -11.512 0.397 -6.201 1.00 5.65 67 SER A N 1
ATOM 574 C CA A SER A 1 67 ? -10.331 1.229 -6.357 0.60 5.39 67 SER A CA 1
ATOM 575 C CA B SER A 1 67 ? -10.382 1.298 -6.317 0.40 6.32 67 SER A CA 1
ATOM 576 C C . SER A 1 67 ? -9.484 1.095 -5.095 1.00 5.87 67 SER A C 1
ATOM 577 O O . SER A 1 67 ? -9.998 0.856 -4.009 1.00 6.33 67 SER A O 1
ATOM 582 N N . ALA A 1 68 ? -8.179 1.265 -5.286 1.00 5.89 68 ALA A N 1
ATOM 583 C CA . ALA A 1 68 ? -7.253 1.267 -4.172 1.00 5.84 68 ALA A CA 1
ATOM 584 C C . ALA A 1 68 ? -6.443 2.541 -4.118 1.00 5.18 68 ALA A C 1
ATOM 585 O O . ALA A 1 68 ? -5.876 2.980 -5.115 1.00 6.14 68 ALA A O 1
ATOM 587 N N . SER A 1 69 ? -6.307 3.061 -2.894 1.00 5.25 69 SER A N 1
ATOM 588 C CA . SER A 1 69 ? -5.269 3.966 -2.524 1.00 5.14 69 SER A CA 1
ATOM 589 C C . SER A 1 69 ? -4.045 3.170 -2.085 1.00 5.45 69 SER A C 1
ATOM 590 O O . SER A 1 69 ? -4.153 2.134 -1.404 1.00 6.38 69 SER A O 1
ATOM 593 N N . GLY A 1 70 ? -2.871 3.651 -2.494 1.00 5.61 70 GLY A N 1
ATOM 594 C CA . GLY A 1 70 ? -1.629 3.009 -2.116 1.00 6.14 70 GLY A CA 1
ATOM 595 C C . GLY A 1 70 ? -0.493 4.012 -2.266 1.00 5.69 70 GLY A C 1
ATOM 596 O O . GLY A 1 70 ? -0.630 5.211 -2.145 1.00 6.35 70 GLY A O 1
ATOM 597 N N . ASN A 1 71 ? 0.675 3.452 -2.584 1.00 6.34 71 ASN A N 1
ATOM 598 C CA . ASN A 1 71 ? 1.904 4.241 -2.657 1.00 6.73 71 ASN A CA 1
ATOM 599 C C . ASN A 1 71 ? 2.824 3.575 -3.624 1.00 7.15 71 ASN A C 1
ATOM 600 O O . ASN A 1 71 ? 3.140 2.359 -3.430 1.00 7.92 71 ASN A O 1
ATOM 605 N N . ARG A 1 72 ? 3.265 4.240 -4.670 1.00 7.84 72 ARG A N 1
ATOM 606 C CA . ARG A 1 72 ? 4.123 3.658 -5.655 1.00 9.50 72 ARG A CA 1
ATOM 607 C C . ARG A 1 72 ? 5.479 3.272 -5.114 1.00 10.05 72 ARG A C 1
ATOM 608 O O . ARG A 1 72 ? 6.200 2.498 -5.791 1.00 11.98 72 ARG A O 1
ATOM 616 N N . ASN A 1 73 ? 5.858 3.671 -3.902 1.00 10.79 73 ASN A N 1
ATOM 617 C CA A ASN A 1 73 ? 7.150 3.214 -3.345 0.50 11.08 73 ASN A CA 1
ATOM 618 C CA B ASN A 1 73 ? 7.043 3.140 -3.304 0.50 13.67 73 ASN A CA 1
ATOM 619 C C . ASN A 1 73 ? 7.031 1.709 -2.979 1.00 14.44 73 ASN A C 1
ATOM 620 O O . ASN A 1 73 ? 8.065 1.174 -2.603 1.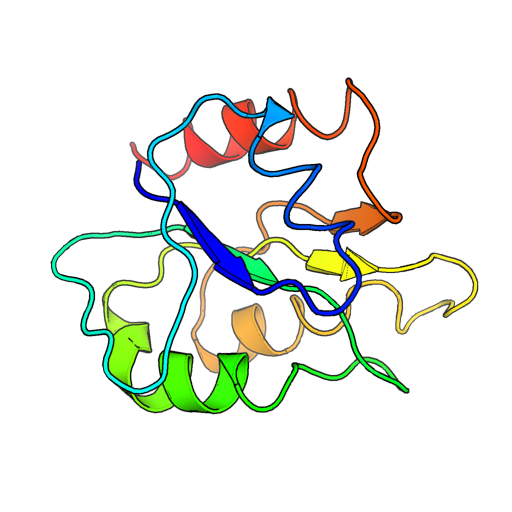00 20.00 73 ASN A O 1
ATOM 629 N N . TRP A 1 74 ? 5.848 1.098 -3.101 1.00 12.89 74 TRP A N 1
ATOM 630 C CA . TRP A 1 74 ? 5.663 -0.316 -2.954 1.00 13.50 74 TRP A CA 1
ATOM 631 C C . TRP A 1 74 ? 5.818 -1.057 -4.269 1.00 14.81 74 TRP A C 1
ATOM 632 O O . TRP A 1 74 ? 5.618 -2.299 -4.289 1.00 15.08 74 TRP A O 1
ATOM 643 N N . GLY A 1 75 ? 6.216 -0.416 -5.334 1.00 15.91 75 GLY A N 1
ATOM 644 C CA . GLY A 1 75 ? 6.592 -1.095 -6.566 1.00 16.52 75 GLY A CA 1
ATOM 645 C C . GLY A 1 75 ? 5.424 -1.883 -7.091 1.00 15.45 75 GLY A C 1
ATOM 646 O O . GLY A 1 75 ? 4.267 -1.393 -7.249 1.00 14.83 75 GLY A O 1
ATOM 647 N N . ASP A 1 76 ? 5.648 -3.174 -7.345 1.00 18.55 76 ASP A N 1
ATOM 648 C CA A ASP A 1 76 ? 4.561 -3.962 -7.948 0.60 19.49 76 ASP A CA 1
ATOM 649 C CA B ASP A 1 76 ? 4.593 -4.003 -7.928 0.40 17.67 76 ASP A CA 1
ATOM 650 C C . ASP A 1 76 ? 3.513 -4.400 -6.934 1.00 16.45 76 ASP A C 1
ATOM 651 O O . ASP A 1 76 ? 2.497 -5.038 -7.290 1.00 19.46 76 ASP A O 1
ATOM 660 N N . MET A 1 77 ? 3.646 -4.028 -5.675 1.00 12.65 77 MET A N 1
ATOM 661 C CA . MET A 1 77 ? 2.572 -4.197 -4.713 1.00 11.15 77 MET A CA 1
ATOM 662 C C . MET A 1 77 ? 1.749 -2.917 -4.580 1.00 10.13 77 MET A C 1
ATOM 663 O O . MET A 1 77 ? 0.859 -2.834 -3.724 1.00 9.08 77 MET A O 1
ATOM 668 N N . PHE A 1 78 ? 1.977 -1.896 -5.439 1.00 10.10 78 PHE A N 1
ATOM 669 C CA . PHE A 1 78 ? 1.192 -0.686 -5.434 1.00 9.39 78 PHE A CA 1
ATOM 670 C C . PHE A 1 78 ? -0.276 -1.020 -5.696 1.00 8.66 78 PHE A C 1
ATOM 671 O O . PHE A 1 78 ? -0.668 -1.551 -6.709 1.00 9.25 78 PHE A O 1
ATOM 679 N N . GLY A 1 79 ? -1.118 -0.674 -4.706 1.00 8.42 79 GLY A N 1
ATOM 680 C CA . GLY A 1 79 ? -2.541 -0.846 -4.884 1.00 8.26 79 GLY A CA 1
ATOM 681 C C . GLY A 1 79 ? -2.976 -2.289 -5.051 1.00 8.15 79 GLY A C 1
ATOM 682 O O . GLY A 1 79 ? -4.048 -2.504 -5.594 1.00 8.78 79 GLY A O 1
ATOM 683 N N . ALA A 1 80 ? -2.175 -3.235 -4.578 1.00 8.31 80 ALA A N 1
ATOM 684 C CA . ALA A 1 80 ? -2.453 -4.654 -4.939 1.00 8.67 80 ALA A CA 1
ATOM 685 C C . ALA A 1 80 ? -3.614 -5.196 -4.151 1.00 8.46 80 ALA A C 1
ATOM 686 O O . ALA A 1 80 ? -4.102 -6.305 -4.458 1.00 9.80 80 ALA A O 1
ATOM 688 N N . SER A 1 81 ? -4.150 -4.455 -3.187 1.00 7.64 81 SER A N 1
ATOM 689 C CA . SER A 1 81 ? -5.409 -4.747 -2.585 1.00 7.72 81 SER A CA 1
ATOM 690 C C . SER A 1 81 ? -6.492 -4.852 -3.655 1.00 7.45 81 SER A C 1
ATOM 691 O O . SER A 1 81 ? -7.357 -5.731 -3.633 1.00 8.25 81 SER A O 1
ATOM 694 N N . ALA A 1 82 ? -6.483 -3.899 -4.616 1.00 7.54 82 ALA A N 1
ATOM 695 C CA . ALA A 1 82 ? -7.465 -3.940 -5.675 1.00 7.77 82 ALA A CA 1
ATOM 696 C C . ALA A 1 82 ? -7.279 -5.179 -6.569 1.00 7.71 82 ALA A C 1
ATOM 697 O O . ALA A 1 82 ? -8.251 -5.758 -7.024 1.00 8.83 82 ALA A O 1
ATOM 699 N N . ASP A 1 83 ? -6.056 -5.556 -6.855 1.00 8.58 83 ASP A N 1
ATOM 700 C CA A ASP A 1 83 ? -5.831 -6.728 -7.692 0.50 8.95 83 ASP A CA 1
ATOM 701 C CA B ASP A 1 83 ? -5.764 -6.733 -7.643 0.50 9.15 83 ASP A CA 1
ATOM 702 C C . ASP A 1 83 ? -6.392 -7.957 -7.013 1.00 9.25 83 ASP A C 1
ATOM 703 O O . ASP A 1 83 ? -7.017 -8.781 -7.672 1.00 9.91 83 ASP A O 1
ATOM 712 N N . LYS A 1 84 ? -6.219 -8.055 -5.688 1.00 9.19 84 LYS A N 1
ATOM 713 C CA . LYS A 1 84 ? -6.733 -9.222 -4.987 1.00 9.99 84 LYS A CA 1
ATOM 714 C C . LYS A 1 84 ? -8.245 -9.319 -4.994 1.00 10.02 84 LYS A C 1
ATOM 715 O O . LYS A 1 84 ? -8.843 -10.350 -5.248 1.00 10.86 84 LYS A O 1
ATOM 721 N N . ILE A 1 85 ? -8.883 -8.145 -4.730 1.00 8.97 85 ILE A N 1
ATOM 722 C CA . ILE A 1 85 ? -10.328 -8.085 -4.680 1.00 8.95 85 ILE A CA 1
ATOM 723 C C . ILE A 1 85 ? -10.927 -8.325 -6.051 1.00 8.87 85 ILE A C 1
ATOM 724 O O . ILE A 1 85 ? -11.904 -9.060 -6.226 1.00 9.71 85 ILE A O 1
ATOM 729 N N . SER A 1 86 ? -10.366 -7.692 -7.070 1.00 9.13 86 SER A N 1
ATOM 730 C CA . SER A 1 86 ? -10.815 -7.880 -8.438 1.00 9.67 86 SER A CA 1
ATOM 731 C C . SER A 1 86 ? -10.759 -9.316 -8.885 1.00 10.41 86 SER A C 1
ATOM 732 O O . SER A 1 86 ? -11.690 -9.844 -9.487 1.00 11.36 86 SER A O 1
ATOM 735 N N . ALA A 1 87 ? -9.660 -9.995 -8.587 1.00 10.62 87 ALA A N 1
ATOM 736 C CA . ALA A 1 87 ? -9.485 -11.367 -8.987 1.00 12.91 87 ALA A CA 1
ATOM 737 C C . ALA A 1 87 ? -10.425 -12.290 -8.229 1.00 13.60 87 ALA A C 1
ATOM 738 O O . ALA A 1 87 ? -10.978 -13.224 -8.800 1.00 15.81 87 ALA A O 1
ATOM 740 N N . LYS A 1 88 ? -10.572 -12.078 -6.946 1.00 11.88 88 LYS A N 1
ATOM 741 C CA . LYS A 1 88 ? -11.362 -12.977 -6.140 1.00 12.88 88 LYS A CA 1
ATOM 742 C C . LYS A 1 88 ? -12.815 -12.866 -6.514 1.00 12.82 88 LYS A C 1
ATOM 743 O O . LYS A 1 88 ? -13.509 -13.898 -6.665 1.00 15.34 88 LYS A O 1
ATOM 749 N N . TYR A 1 89 ? -13.335 -11.652 -6.656 1.00 12.13 89 TYR A N 1
ATOM 750 C CA . TYR A 1 89 ? -14.737 -11.403 -6.809 1.00 12.82 89 TYR A CA 1
ATOM 751 C C . TYR A 1 89 ? -15.155 -11.118 -8.294 1.00 12.80 89 TYR A C 1
ATOM 752 O O . TYR A 1 89 ? -16.359 -10.942 -8.538 1.00 14.82 89 TYR A O 1
ATOM 761 N N . GLU A 1 90 ? -14.166 -11.113 -9.184 1.00 12.10 90 GLU A N 1
ATOM 762 C CA . GLU A 1 90 ? -14.437 -10.904 -10.581 1.00 12.31 90 GLU A CA 1
ATOM 763 C C . GLU A 1 90 ? -15.211 -9.622 -10.832 1.00 11.73 90 GLU A C 1
ATOM 764 O O . GLU A 1 90 ? -16.263 -9.574 -11.480 1.00 15.06 90 GLU A O 1
ATOM 770 N N . VAL A 1 91 ? -14.605 -8.539 -10.318 1.00 10.64 91 VAL A N 1
ATOM 771 C CA . VAL A 1 91 ? -15.081 -7.184 -10.547 1.00 9.76 91 VAL A CA 1
ATOM 772 C C . VAL A 1 91 ? -13.930 -6.338 -11.083 1.00 9.09 91 VAL A C 1
ATOM 773 O O . VAL A 1 91 ? -12.769 -6.646 -10.779 1.00 9.74 91 VAL A O 1
ATOM 777 N N . PRO A 1 92 ? -14.222 -5.271 -11.804 1.00 8.74 92 PRO A N 1
ATOM 778 C CA . PRO A 1 92 ? -13.121 -4.464 -12.378 1.00 8.32 92 PRO A CA 1
ATOM 779 C C . PRO A 1 92 ? -12.402 -3.682 -11.279 1.00 7.54 92 PRO A C 1
ATOM 780 O O . PRO A 1 92 ? -12.966 -3.233 -10.289 1.00 7.85 92 PRO A O 1
ATOM 784 N N . ILE A 1 93 ? -11.121 -3.420 -11.549 1.00 7.98 93 ILE A N 1
ATOM 785 C CA . ILE A 1 93 ? -10.367 -2.381 -10.854 1.00 7.77 93 ILE A CA 1
ATOM 786 C C . ILE A 1 93 ? -10.750 -1.049 -11.506 1.00 7.49 93 ILE A C 1
ATOM 787 O O . ILE A 1 93 ? -10.426 -0.775 -12.668 1.00 9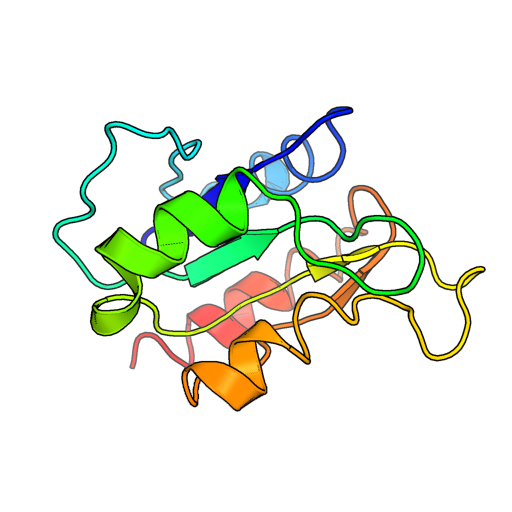.72 93 ILE A O 1
ATOM 792 N N . VAL A 1 94 ? -11.438 -0.216 -10.769 1.00 7.17 94 VAL A N 1
ATOM 793 C CA . VAL A 1 94 ? -11.843 1.099 -11.235 1.00 6.81 94 VAL A CA 1
ATOM 794 C C . VAL A 1 94 ? -10.637 1.976 -11.463 1.00 6.85 94 VAL A C 1
ATOM 795 O O . VAL A 1 94 ? -10.492 2.586 -12.521 1.00 8.21 94 VAL A O 1
ATOM 799 N N . SER A 1 95 ? -9.758 2.041 -10.476 1.00 6.49 95 SER A N 1
ATOM 800 C CA . SER A 1 95 ? -8.578 2.858 -10.529 1.00 6.74 95 SER A CA 1
ATOM 801 C C . SER A 1 95 ? -7.661 2.507 -9.369 1.00 6.27 95 SER A C 1
ATOM 802 O O . SER A 1 95 ? -8.099 1.901 -8.381 1.00 6.55 95 SER A O 1
ATOM 805 N N . LYS A 1 96 ? -6.429 2.973 -9.468 1.00 7.19 96 LYS A N 1
ATOM 806 C CA . LYS A 1 96 ? -5.490 3.039 -8.394 1.00 7.16 96 LYS A CA 1
ATOM 807 C C . LYS 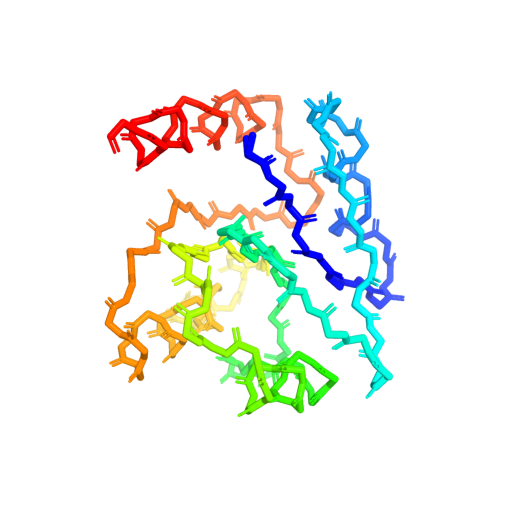A 1 96 ? -4.974 4.452 -8.271 1.00 7.34 96 LYS A C 1
ATOM 808 O O . LYS A 1 96 ? -4.760 5.107 -9.303 1.00 9.35 96 LYS A O 1
ATOM 814 N N . PHE A 1 97 ? -4.765 4.911 -7.068 1.00 6.57 97 PHE A N 1
ATOM 815 C CA . PHE A 1 97 ? -4.206 6.253 -6.865 1.00 6.43 97 PHE A CA 1
ATOM 816 C C . PHE A 1 97 ? -3.303 6.213 -5.639 1.00 6.10 97 PHE A C 1
ATOM 817 O O . PHE A 1 97 ? -3.411 5.308 -4.803 1.00 6.69 97 PHE A O 1
ATOM 825 N N . GLU A 1 98 ? -2.445 7.216 -5.535 1.00 6.39 98 GLU A N 1
ATOM 826 C CA . GLU A 1 98 ? -1.610 7.309 -4.373 1.00 6.11 98 GLU A CA 1
ATOM 827 C C . GLU A 1 98 ? -2.217 8.213 -3.313 1.00 6.12 98 GLU A C 1
ATOM 828 O O . GLU A 1 98 ? -2.706 9.308 -3.594 1.00 6.82 98 GLU A O 1
ATOM 834 N N . LEU A 1 99 ? -2.124 7.763 -2.064 1.00 6.36 99 LEU A N 1
ATOM 835 C CA . LEU A 1 99 ? -2.387 8.632 -0.932 1.00 6.10 99 LEU A CA 1
ATOM 836 C C . LEU A 1 99 ? -3.800 9.178 -1.038 1.00 5.98 99 LEU A C 1
ATOM 837 O O . LEU A 1 99 ? -4.753 8.401 -1.209 1.00 6.44 99 LEU A O 1
ATOM 842 N N . SER A 1 100 ? -3.987 10.490 -0.909 1.00 6.13 100 SER A N 1
ATOM 843 C CA . SER A 1 100 ? -5.348 11.064 -1.004 1.00 6.33 100 SER A CA 1
ATOM 844 C C . SER A 1 100 ? -5.758 11.426 -2.410 1.00 6.43 100 SER A C 1
ATOM 845 O O . SER A 1 100 ? -6.879 11.942 -2.606 1.00 7.24 100 SER A O 1
ATOM 848 N N . GLY A 1 101 ? -4.942 11.116 -3.409 1.00 6.44 101 GLY A N 1
ATOM 849 C CA . GLY A 1 101 ? -5.249 11.322 -4.809 1.00 6.94 101 GLY A CA 1
ATOM 850 C C . GLY A 1 101 ? -5.058 12.755 -5.253 1.00 7.01 101 GLY A C 1
ATOM 851 O O . GLY A 1 101 ? -5.103 13.702 -4.495 1.00 8.27 101 GLY A O 1
ATOM 852 N N . THR A 1 102 ? -4.920 12.883 -6.581 1.00 8.24 102 THR A N 1
ATOM 853 C CA . THR A 1 102 ? -4.901 14.166 -7.255 1.00 8.77 102 THR A CA 1
ATOM 854 C C . THR A 1 102 ? -6.287 14.496 -7.791 1.00 8.01 102 THR A C 1
ATOM 855 O O . THR A 1 102 ? -7.174 13.636 -7.845 1.00 7.91 102 THR A O 1
ATOM 859 N N . ASN A 1 103 ? -6.479 15.706 -8.283 1.00 9.87 103 ASN A N 1
ATOM 860 C CA . ASN A 1 103 ? -7.732 16.052 -8.888 1.00 10.18 103 ASN A CA 1
ATOM 861 C C . ASN A 1 103 ? -8.014 15.202 -10.100 1.00 9.36 103 ASN A C 1
ATOM 862 O O . ASN A 1 103 ? -9.155 14.830 -10.342 1.00 9.61 103 ASN A O 1
ATOM 867 N N . ASN A 1 104 ? -7.001 14.863 -10.853 1.00 9.34 104 ASN A N 1
ATOM 868 C CA A ASN A 1 104 ? -7.164 13.964 -11.997 0.50 8.80 104 ASN A CA 1
ATOM 869 C CA B ASN A 1 104 ? -7.309 14.005 -12.023 0.50 10.27 104 ASN A CA 1
ATOM 870 C C . ASN A 1 104 ? -7.633 12.592 -11.539 1.00 8.33 104 ASN A C 1
ATOM 871 O O . ASN A 1 104 ? -8.477 11.965 -12.185 1.00 8.69 104 ASN A O 1
ATOM 880 N N . ASP A 1 105 ? -7.140 12.051 -10.459 1.00 7.75 105 ASP A N 1
ATOM 881 C CA . ASP A 1 105 ? -7.545 10.777 -9.930 1.00 6.97 105 ASP A CA 1
ATOM 882 C C . ASP A 1 105 ? -9.004 10.837 -9.554 1.00 6.89 105 ASP A C 1
ATOM 883 O O . ASP A 1 105 ? -9.744 9.862 -9.764 1.00 7.01 105 ASP A O 1
ATOM 888 N N . VAL A 1 106 ? -9.456 11.925 -8.959 1.00 7.11 106 VAL A N 1
ATOM 889 C CA . VAL A 1 106 ? -10.850 12.069 -8.568 1.00 7.86 106 VAL A CA 1
ATOM 890 C C . VAL A 1 106 ? -11.735 12.017 -9.808 1.00 8.13 106 VAL A C 1
ATOM 891 O O . VAL A 1 106 ? -12.717 11.253 -9.875 1.00 9.02 106 VAL A O 1
ATOM 895 N N . GLU A 1 107 ? -11.393 12.810 -10.805 1.00 8.61 107 GLU A N 1
ATOM 896 C CA A GLU A 1 107 ? -12.164 12.889 -12.051 0.60 10.81 107 GLU A CA 1
ATOM 897 C CA B GLU A 1 107 ? -12.293 12.823 -11.961 0.40 10.28 107 GLU A CA 1
ATOM 898 C C . GLU A 1 107 ? -12.225 11.524 -12.757 1.00 8.85 107 GLU A C 1
ATOM 899 O O . GLU A 1 107 ? -13.241 11.092 -13.276 1.00 9.56 107 GLU A O 1
ATOM 910 N N . TYR A 1 108 ? -11.089 10.872 -12.843 1.00 7.95 108 TYR A N 1
ATOM 911 C CA . TYR A 1 108 ? -10.977 9.600 -13.505 1.00 7.95 108 TYR A CA 1
ATOM 912 C C . TYR A 1 108 ? -11.853 8.539 -12.831 1.00 7.45 108 TYR A C 1
ATOM 913 O O . TYR A 1 108 ? -12.549 7.775 -13.502 1.00 7.53 108 TYR A O 1
ATOM 922 N N . PHE A 1 109 ? -11.787 8.481 -11.510 1.00 7.18 109 PHE A N 1
ATOM 923 C CA . PHE A 1 109 ? -12.637 7.566 -10.776 1.00 7.52 109 PHE A CA 1
ATOM 924 C C . PHE A 1 109 ? -14.080 7.781 -11.161 1.00 7.84 109 PHE A C 1
ATOM 925 O O . PHE A 1 109 ? -14.833 6.844 -11.410 1.00 8.40 109 PHE A O 1
ATOM 933 N N . LYS A 1 110 ? -14.529 9.041 -11.095 1.00 7.74 110 LYS A N 1
ATOM 934 C CA . LYS A 1 110 ? -15.953 9.294 -11.357 1.00 8.50 110 LYS A CA 1
ATOM 935 C C . LYS A 1 110 ? -16.341 8.891 -12.744 1.00 8.56 110 LYS A C 1
ATOM 936 O O . LYS A 1 110 ? -17.434 8.343 -12.927 1.00 9.44 110 LYS A O 1
ATOM 942 N N . GLU A 1 111 ? -15.477 9.150 -13.735 1.00 8.12 111 GLU A N 1
ATOM 943 C CA . GLU A 1 111 ? -15.770 8.774 -15.108 1.00 8.62 111 GLU A CA 1
ATOM 944 C C . GLU A 1 111 ? -15.866 7.266 -15.233 1.00 8.64 111 GLU A C 1
ATOM 945 O O . GLU A 1 111 ? -16.745 6.759 -15.921 1.00 9.84 111 GLU A O 1
ATOM 951 N N . ARG A 1 112 ? -14.942 6.546 -14.626 1.00 8.30 112 ARG A N 1
ATOM 952 C CA . ARG A 1 112 ? -15.001 5.072 -14.716 1.00 9.06 112 ARG A CA 1
ATOM 953 C C . ARG A 1 112 ? -16.227 4.525 -14.039 1.00 8.67 112 ARG A C 1
ATOM 954 O O . ARG A 1 112 ? -16.826 3.575 -14.524 1.00 9.98 112 ARG A O 1
ATOM 962 N N . VAL A 1 113 ? -16.607 5.076 -12.880 1.00 8.87 113 VAL A N 1
ATOM 963 C CA . VAL A 1 113 ? -17.792 4.581 -12.186 1.00 8.80 113 VAL A CA 1
ATOM 964 C C . VAL A 1 113 ? -19.021 4.887 -12.994 1.00 9.87 113 VAL A C 1
ATOM 965 O O . VAL A 1 113 ? -19.930 4.061 -13.044 1.00 10.70 113 VAL A O 1
ATOM 969 N N . ARG A 1 114 ? -19.078 6.052 -13.681 1.00 9.76 114 ARG A N 1
ATOM 970 C CA . ARG A 1 114 ? -20.2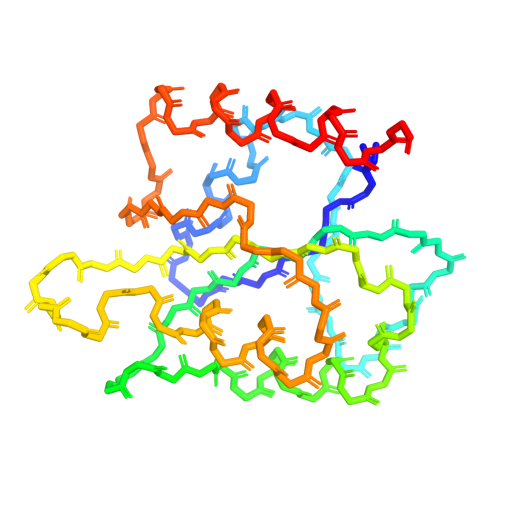30 6.329 -14.510 1.00 11.12 114 ARG A CA 1
ATOM 971 C C . ARG A 1 114 ? -20.377 5.218 -15.546 1.00 10.26 114 ARG A C 1
ATOM 972 O O . ARG A 1 114 ? -21.484 4.825 -15.842 1.00 13.83 114 ARG A O 1
ATOM 980 N N . GLU A 1 115 ? -19.300 4.752 -16.120 1.00 9.86 115 GLU A N 1
ATOM 981 C CA A GLU A 1 115 ? -19.326 3.683 -17.105 0.50 10.05 115 GLU A CA 1
ATOM 982 C CA B GLU A 1 115 ? -19.330 3.689 -17.115 0.50 9.23 115 GLU A CA 1
ATOM 983 C C . GLU A 1 115 ? -19.848 2.411 -16.481 1.00 10.40 115 GLU A C 1
ATOM 984 O O . GLU A 1 115 ? -20.727 1.756 -17.048 1.00 15.89 115 GLU A O 1
ATOM 995 N N . ILE A 1 116 ? -19.352 2.023 -15.355 1.00 11.66 116 ILE A N 1
ATOM 996 C CA . ILE A 1 116 ? -19.802 0.784 -14.723 1.00 12.39 116 ILE A CA 1
ATOM 997 C C . ILE A 1 116 ? -21.246 0.843 -14.258 1.00 13.55 116 ILE A C 1
ATOM 998 O O . ILE A 1 116 ? -21.916 -0.196 -14.388 1.00 16.36 116 ILE A O 1
ATOM 1003 N N . ALA A 1 117 ? -21.734 1.996 -13.804 1.00 14.23 117 ALA A N 1
ATOM 1004 C CA . ALA A 1 117 ? -23.102 2.170 -13.418 1.00 16.34 117 ALA A CA 1
ATOM 1005 C C . ALA A 1 117 ? -24.071 1.995 -14.625 1.00 19.34 117 ALA A C 1
ATOM 1006 O O . ALA A 1 117 ? -25.248 1.837 -14.347 1.00 30.85 117 ALA A O 1
ATOM 1008 N N . THR A 1 118 ? -23.637 1.972 -15.866 1.00 22.63 118 THR A N 1
ATOM 1009 C CA . THR A 1 118 ? -24.509 1.734 -17.006 1.00 22.68 118 THR A CA 1
ATOM 1010 C C . THR A 1 118 ? -24.663 0.218 -17.205 1.00 28.79 118 THR A C 1
ATOM 1011 O O . THR A 1 118 ? -24.294 -0.486 -16.238 1.00 51.52 118 THR A O 1
#

Organism: Bacillus anthracis (NCBI:txid1392)

Solvent-accessible surface area: 6444 Å² total; per-residue (Å²): 63,26,0,0,12,0,17,145,120,24,50,1,102,165,0,11,112,78,1,138,36,86,42,44,70,3,19,118,140,44,114,13,122,82,57,0,0,0,0,0,39,33,47,37,144,1,61,12,5,112,92,0,64,84,1,0,112,112,8,49,137,73,4,77,0,0,0,0,4,12,46,158,127,102,44,154,78,21,1,11,0,0,60,91,4,22,79,137,48,157,16,63,49,1,11,68,5,66,91,28,15,82,112,114,37,13,111,115,0,51,94,76,2,133,116,50,63,147

Secondary structure (DSSP, 8-state):
-EEEE--SSSHHHHHHHHHTS-EEE--TT----S-EEEEE--BTTTBPPHHHHHHHHHHGGGEEEEEEEE-GGGGGGTTHHHHHHHHHHT--EEEEEETT--HHHHHHHHHHHHHHT-

Sequence (118 aa):
MMLVAYDSMMTGNVKRRFIIHKLNMPAVQIIGEDLVIDEDFILITYTTGFGNVPEERVLEFLERNNEKLKGVSSASGNRNNWGDDMFGASADDKISAKYEVPIVSKFELSGTNNNDVEEYFKERVREEIAT

InterPro domains:
  IPR004465 Ribonucleotide reductase Class Ib, NrdI [PF07972] (3-110)
  IPR004465 Ribonucleotide reductase Class Ib, NrdI [PIRSF005087] (1-118)
  IPR004465 Ribonucleotide reductase Class Ib, NrdI [PTHR37297] (1-118)
  IPR004465 Ribonucleotide reductase Class Ib, NrdI [TIGR00333] (3-117)
  IPR020852 Ribonucleotide reductase, class Ib, NrdI, bacterial [MF_00128] (1-119)
  IPR029039 Flavoprotein-like superfamily [G3DSA:3.40.50.360] (1-119)
  IPR029039 Flavoprotein-like superfamily [SSF52218] (1-117)